Protein AF-A0A5N8HKX1-F1 (afdb_monomer_lite)

Structure (mmCIF, N/CA/C/O backbone):
data_AF-A0A5N8HKX1-F1
#
_entry.id   AF-A0A5N8HKX1-F1
#
loop_
_atom_site.group_PDB
_atom_site.id
_atom_site.type_symbol
_atom_site.label_atom_id
_atom_site.label_alt_id
_atom_site.label_comp_id
_atom_site.label_asym_id
_atom_site.label_entity_id
_atom_site.label_seq_id
_atom_site.pdbx_PDB_ins_code
_atom_site.Cartn_x
_atom_site.Cartn_y
_atom_site.Cartn_z
_atom_site.occupancy
_atom_site.B_iso_or_equiv
_atom_site.auth_seq_id
_atom_site.auth_comp_id
_atom_site.auth_asym_id
_atom_site.auth_atom_id
_atom_site.pdbx_PDB_model_num
ATOM 1 N N . MET A 1 1 ? -10.651 4.264 10.870 1.00 94.38 1 MET A N 1
ATOM 2 C CA . MET A 1 1 ? -9.523 3.379 10.532 1.00 94.38 1 MET A CA 1
ATOM 3 C C . MET A 1 1 ? -8.761 3.949 9.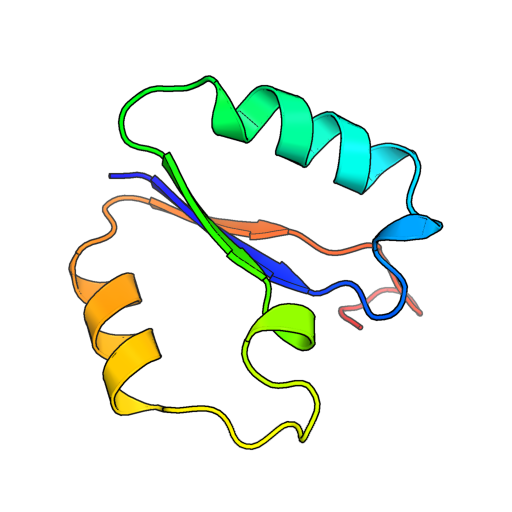342 1.00 94.38 1 MET A C 1
ATOM 5 O O . MET A 1 1 ? -9.378 4.281 8.337 1.00 94.38 1 MET A O 1
ATOM 9 N N . ILE A 1 2 ? -7.439 4.076 9.455 1.00 98.00 2 ILE A N 1
ATOM 10 C CA . ILE A 1 2 ? -6.542 4.442 8.351 1.00 98.00 2 ILE A CA 1
ATOM 11 C C . ILE A 1 2 ? -6.054 3.153 7.694 1.00 98.00 2 ILE A C 1
ATOM 13 O O . ILE A 1 2 ? -5.570 2.259 8.385 1.00 98.00 2 ILE A O 1
ATOM 17 N N . LEU A 1 3 ? -6.146 3.070 6.372 1.00 98.44 3 LEU A N 1
ATOM 18 C CA . LEU A 1 3 ? -5.633 1.954 5.588 1.00 98.44 3 LEU A CA 1
ATOM 19 C C . LEU A 1 3 ? -4.411 2.395 4.785 1.00 98.44 3 LEU A C 1
ATOM 21 O O . LEU A 1 3 ? -4.504 3.284 3.941 1.00 98.44 3 LEU A O 1
ATOM 25 N N . ILE A 1 4 ? -3.271 1.752 5.017 1.00 98.44 4 ILE A N 1
ATOM 26 C CA . ILE A 1 4 ? -2.056 1.947 4.226 1.00 98.44 4 ILE A CA 1
ATOM 27 C C . ILE A 1 4 ? -1.934 0.802 3.225 1.00 98.44 4 ILE A C 1
ATOM 29 O O . ILE A 1 4 ? -1.690 -0.345 3.608 1.00 98.44 4 ILE A O 1
ATOM 33 N N . ILE A 1 5 ? -2.044 1.127 1.939 1.00 98.19 5 ILE A N 1
ATOM 34 C CA . ILE A 1 5 ? -1.704 0.218 0.847 1.00 98.19 5 ILE A CA 1
ATOM 35 C C . ILE A 1 5 ? -0.232 0.420 0.508 1.00 98.19 5 ILE A C 1
ATOM 37 O O . ILE A 1 5 ? 0.168 1.478 0.020 1.00 98.19 5 ILE A O 1
ATOM 41 N N . TYR A 1 6 ? 0.582 -0.595 0.785 1.00 97.75 6 TYR A N 1
ATOM 42 C CA . TYR A 1 6 ? 2.022 -0.541 0.593 1.00 97.75 6 TYR A CA 1
ATOM 43 C C . TYR A 1 6 ? 2.474 -1.367 -0.612 1.00 97.75 6 TYR A C 1
ATOM 45 O O . TYR A 1 6 ? 2.401 -2.600 -0.602 1.00 97.75 6 TYR A O 1
ATOM 53 N N . ALA A 1 7 ? 3.014 -0.686 -1.621 1.00 97.00 7 ALA A N 1
ATOM 54 C CA . ALA A 1 7 ? 3.585 -1.293 -2.816 1.00 97.00 7 ALA A CA 1
ATOM 55 C C . ALA A 1 7 ? 5.100 -1.054 -2.852 1.00 97.00 7 ALA A C 1
ATOM 57 O O . ALA A 1 7 ? 5.571 0.053 -3.105 1.00 97.00 7 ALA A O 1
ATOM 58 N N . HIS A 1 8 ? 5.887 -2.095 -2.580 1.00 95.25 8 HIS A N 1
ATOM 59 C CA . HIS A 1 8 ? 7.337 -2.058 -2.737 1.00 95.25 8 HIS A CA 1
ATOM 60 C C . HIS A 1 8 ? 7.861 -3.457 -3.092 1.00 95.25 8 HIS A C 1
ATOM 62 O O . HIS A 1 8 ? 7.749 -4.350 -2.253 1.00 95.25 8 HIS A O 1
ATOM 68 N N . PRO A 1 9 ? 8.489 -3.655 -4.267 1.00 92.00 9 PRO A N 1
ATOM 69 C CA . PRO A 1 9 ? 8.916 -4.982 -4.728 1.00 92.00 9 PRO A CA 1
ATOM 70 C C . PRO A 1 9 ? 10.016 -5.604 -3.855 1.00 92.00 9 PRO A C 1
ATOM 72 O O . PRO A 1 9 ? 10.043 -6.809 -3.642 1.00 92.00 9 PRO A O 1
ATOM 75 N N . TYR A 1 10 ? 10.900 -4.773 -3.292 1.00 91.44 10 TYR A N 1
ATOM 76 C CA . TYR A 1 10 ? 12.011 -5.215 -2.435 1.00 91.44 10 TYR A CA 1
ATOM 77 C C . TYR A 1 10 ? 11.956 -4.588 -1.031 1.00 91.44 10 TYR A C 1
ATOM 79 O O . TYR A 1 10 ? 12.811 -3.766 -0.687 1.00 91.44 10 TYR A O 1
ATOM 87 N N . PRO A 1 11 ? 10.941 -4.903 -0.206 1.00 88.12 11 PRO A N 1
ATOM 88 C CA . PRO A 1 11 ? 10.671 -4.164 1.027 1.00 88.12 11 PRO A CA 1
ATOM 89 C C . PRO A 1 11 ? 11.802 -4.293 2.059 1.00 88.12 11 PRO A C 1
ATOM 91 O O . PRO A 1 11 ? 12.067 -3.345 2.795 1.00 88.12 11 PRO A O 1
ATOM 94 N N . HIS A 1 12 ? 12.528 -5.417 2.069 1.00 89.00 12 HIS A N 1
ATOM 95 C CA . HIS A 1 12 ? 13.682 -5.642 2.951 1.00 89.00 12 HIS A CA 1
ATOM 96 C C . HIS A 1 12 ? 14.879 -4.733 2.645 1.00 89.00 12 HIS A C 1
ATOM 98 O O . HIS A 1 12 ? 15.646 -4.419 3.553 1.00 89.00 12 HIS A O 1
ATOM 104 N N . HIS A 1 13 ? 15.010 -4.285 1.394 1.00 92.50 13 HIS A N 1
ATOM 105 C CA . HIS A 1 13 ? 16.046 -3.349 0.956 1.00 92.50 13 HIS A CA 1
ATOM 106 C C . HIS A 1 13 ? 15.600 -1.884 1.065 1.00 92.50 13 HIS A C 1
ATOM 108 O O . HIS A 1 13 ? 16.366 -0.974 0.757 1.00 92.50 13 HIS A O 1
ATOM 114 N N . SER A 1 14 ? 14.362 -1.633 1.500 1.00 93.88 14 SER A N 1
ATOM 115 C CA . SER A 1 14 ? 13.858 -0.277 1.661 1.00 93.88 14 SER A CA 1
ATOM 116 C C . SER A 1 14 ? 14.383 0.361 2.944 1.00 93.88 14 SER A C 1
ATOM 118 O O . SER A 1 14 ? 14.303 -0.231 4.019 1.00 93.88 14 SER A O 1
ATOM 120 N N . HIS A 1 15 ? 14.873 1.598 2.853 1.00 95.00 15 HIS A N 1
ATOM 121 C CA . HIS A 1 15 ? 15.301 2.374 4.021 1.00 95.00 15 HIS A CA 1
ATOM 122 C C . HIS A 1 15 ? 14.195 3.316 4.511 1.00 95.00 15 HIS A C 1
ATOM 124 O O . HIS A 1 15 ? 13.751 3.212 5.653 1.00 95.00 15 HIS A O 1
ATOM 130 N N . ALA A 1 16 ? 13.732 4.227 3.648 1.00 95.12 16 ALA A N 1
ATOM 131 C CA . ALA A 1 16 ? 12.749 5.245 4.018 1.00 95.12 16 ALA A CA 1
ATOM 132 C C . ALA A 1 16 ? 11.356 4.644 4.258 1.00 95.12 16 ALA A C 1
ATOM 134 O O . ALA A 1 16 ? 10.812 4.780 5.353 1.00 95.12 16 ALA A O 1
ATOM 135 N N . ASN A 1 17 ? 10.808 3.918 3.275 1.00 95.62 17 ASN A N 1
ATOM 136 C CA . ASN A 1 17 ? 9.467 3.339 3.394 1.00 95.62 17 ASN A CA 1
ATOM 137 C C . ASN A 1 17 ? 9.367 2.321 4.533 1.00 95.62 17 ASN A C 1
ATOM 139 O O . ASN A 1 17 ? 8.366 2.302 5.245 1.00 95.62 17 ASN A O 1
ATOM 143 N N . LYS A 1 18 ? 10.420 1.520 4.747 1.00 94.31 18 LYS A N 1
ATOM 144 C CA . LYS A 1 18 ? 10.491 0.581 5.871 1.00 94.31 18 LYS A CA 1
ATOM 145 C C . LYS A 1 18 ? 10.341 1.298 7.212 1.00 94.31 18 LYS A C 1
ATOM 147 O O . LYS A 1 18 ? 9.476 0.922 7.993 1.00 94.31 18 LYS A O 1
ATOM 152 N N . ARG A 1 19 ? 11.121 2.358 7.453 1.00 96.12 19 ARG A N 1
ATOM 153 C CA . ARG A 1 19 ? 11.038 3.134 8.702 1.00 96.12 19 ARG A CA 1
ATOM 154 C C . ARG A 1 19 ? 9.676 3.803 8.881 1.00 96.12 19 ARG A C 1
ATOM 156 O O . ARG A 1 19 ? 9.145 3.801 9.985 1.00 96.12 19 ARG A O 1
ATOM 163 N N . MET A 1 20 ? 9.101 4.345 7.806 1.00 96.12 20 MET A N 1
ATOM 164 C CA . MET A 1 20 ? 7.752 4.924 7.840 1.00 96.12 20 MET A CA 1
ATOM 165 C C . MET A 1 20 ? 6.709 3.880 8.257 1.00 96.12 20 MET A C 1
ATOM 167 O O . MET A 1 20 ? 5.905 4.148 9.144 1.00 96.12 20 MET A O 1
ATOM 171 N N . LEU A 1 21 ? 6.764 2.673 7.683 1.00 95.38 21 LEU A N 1
ATOM 172 C CA . LEU A 1 21 ? 5.863 1.579 8.049 1.00 95.38 21 LEU A CA 1
ATOM 173 C C . LEU A 1 21 ? 6.073 1.094 9.479 1.00 95.38 21 LEU A C 1
ATOM 175 O O . LEU A 1 21 ? 5.097 0.846 10.175 1.00 95.38 21 LEU A O 1
ATOM 179 N N . GLU A 1 22 ? 7.321 0.945 9.922 1.00 95.50 22 GLU A N 1
ATOM 180 C CA . GLU A 1 22 ? 7.640 0.532 11.293 1.00 95.50 22 GLU A CA 1
ATOM 181 C C . GLU A 1 22 ? 7.007 1.474 12.322 1.00 95.50 22 GLU A C 1
ATOM 183 O O . GLU A 1 22 ? 6.458 0.997 13.310 1.00 95.50 22 GLU A O 1
ATOM 188 N N . GLN A 1 23 ? 7.020 2.786 12.067 1.00 97.06 23 GLN A N 1
ATOM 189 C CA . GLN A 1 23 ? 6.348 3.760 12.929 1.00 97.06 23 GLN A CA 1
ATOM 190 C C . GLN A 1 23 ? 4.828 3.749 12.750 1.00 97.06 23 GLN A C 1
ATOM 192 O O . GLN A 1 23 ? 4.104 3.788 13.733 1.00 97.06 23 GLN A O 1
ATOM 197 N N . ALA A 1 24 ? 4.318 3.640 11.522 1.00 96.50 24 ALA A N 1
ATOM 198 C CA . ALA A 1 24 ? 2.874 3.593 11.291 1.00 96.50 24 ALA A CA 1
ATOM 199 C C . ALA A 1 24 ? 2.203 2.390 11.979 1.00 96.50 24 ALA A C 1
ATOM 201 O O . ALA A 1 24 ? 1.078 2.507 12.453 1.00 96.50 24 ALA A O 1
ATOM 202 N N . ARG A 1 25 ? 2.906 1.252 12.089 1.00 95.44 25 ARG A N 1
ATOM 203 C CA . ARG A 1 25 ? 2.427 0.041 12.781 1.00 95.44 25 ARG A CA 1
ATOM 204 C C . ARG A 1 25 ? 2.184 0.227 14.277 1.00 95.44 25 ARG A C 1
ATOM 206 O O . ARG A 1 25 ? 1.492 -0.601 14.858 1.00 95.44 25 ARG A O 1
ATOM 213 N N . THR A 1 26 ? 2.781 1.235 14.910 1.00 96.88 26 THR A N 1
ATOM 214 C CA . THR A 1 26 ? 2.606 1.474 16.353 1.00 96.88 26 THR A CA 1
ATOM 215 C C . THR A 1 26 ? 1.369 2.313 16.663 1.00 96.88 26 THR A C 1
ATOM 217 O O . THR A 1 26 ? 0.991 2.427 17.826 1.00 96.88 26 THR A O 1
ATOM 220 N N . LEU A 1 27 ? 0.735 2.893 15.641 1.00 96.69 27 LEU A N 1
ATOM 221 C CA . LEU A 1 27 ? -0.445 3.732 15.788 1.00 96.69 27 LEU A CA 1
ATOM 222 C C . LEU A 1 27 ? -1.714 2.878 15.866 1.00 96.69 27 LEU A C 1
ATOM 224 O O . LEU A 1 27 ? -1.919 1.954 15.077 1.00 96.69 27 LEU A O 1
ATOM 228 N N . GLU A 1 28 ? -2.604 3.229 16.790 1.00 96.31 28 GLU A N 1
ATOM 229 C CA . GLU A 1 28 ? -3.926 2.612 16.869 1.00 96.31 28 GLU A CA 1
ATOM 230 C C . GLU A 1 28 ? -4.783 2.979 15.650 1.00 96.31 28 GLU A C 1
ATOM 232 O O . GLU A 1 28 ? -4.739 4.096 15.132 1.00 96.31 28 GLU A O 1
ATOM 237 N N . GLY A 1 29 ? -5.589 2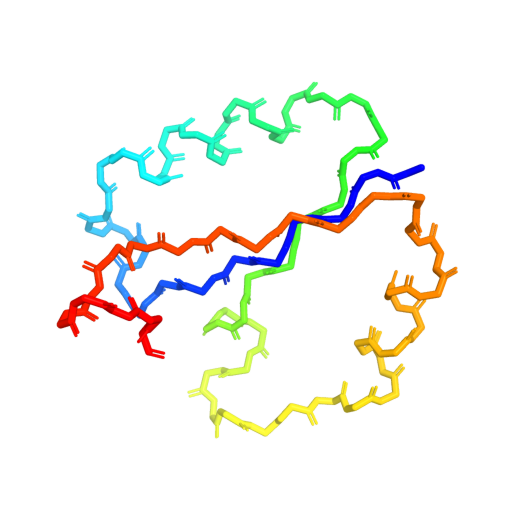.021 15.188 1.00 96.25 29 GLY A N 1
ATOM 238 C CA . GLY A 1 29 ? -6.504 2.233 14.068 1.00 96.25 29 GLY A CA 1
ATOM 239 C C . GLY A 1 29 ? -5.835 2.305 12.691 1.00 96.25 29 GLY A C 1
ATOM 240 O O . GLY A 1 29 ? -6.497 2.750 11.751 1.00 96.25 29 G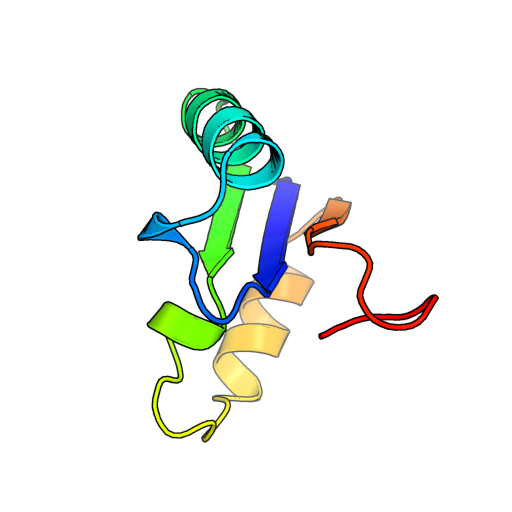LY A O 1
ATOM 241 N N . VAL A 1 30 ? -4.574 1.870 12.563 1.00 97.88 30 VAL A N 1
ATOM 242 C CA . VAL A 1 30 ? -3.863 1.724 11.284 1.00 97.88 30 VAL A CA 1
ATOM 243 C C . VAL A 1 30 ? -3.849 0.259 10.835 1.00 97.88 30 VAL A C 1
ATOM 245 O O . VAL A 1 30 ? -3.275 -0.604 11.497 1.00 97.88 30 VAL A O 1
ATOM 248 N N . GLU A 1 31 ? -4.441 -0.019 9.674 1.00 97.69 31 GLU A N 1
ATOM 249 C CA . GLU A 1 31 ? -4.307 -1.286 8.946 1.00 97.69 31 GLU A CA 1
ATOM 250 C C . GLU A 1 31 ? -3.258 -1.114 7.837 1.00 97.69 31 GLU A C 1
ATOM 252 O O . GLU A 1 31 ? -3.262 -0.114 7.120 1.00 97.69 31 GLU A O 1
ATOM 257 N N . ILE A 1 32 ? -2.351 -2.081 7.673 1.00 97.69 32 ILE A N 1
ATOM 258 C CA . ILE A 1 32 ? -1.320 -2.049 6.625 1.00 97.69 32 ILE A CA 1
ATOM 259 C C . ILE A 1 32 ? -1.444 -3.287 5.749 1.00 97.69 32 ILE A C 1
ATOM 261 O O . ILE A 1 32 ? -1.265 -4.409 6.228 1.00 97.69 32 ILE A O 1
ATOM 265 N N . ARG A 1 33 ? -1.645 -3.074 4.448 1.00 97.50 33 ARG A N 1
ATOM 266 C CA . ARG A 1 33 ? -1.717 -4.125 3.429 1.00 97.50 33 ARG A CA 1
ATOM 267 C C . ARG A 1 33 ? -0.529 -4.005 2.485 1.00 97.50 33 ARG A C 1
ATOM 269 O O . ARG A 1 33 ? -0.450 -3.079 1.683 1.00 97.50 33 ARG A O 1
ATOM 276 N N . SER A 1 34 ? 0.429 -4.924 2.598 1.00 96.75 34 SER A N 1
ATOM 277 C CA . SER A 1 34 ? 1.582 -4.970 1.692 1.00 96.75 34 SER A CA 1
ATOM 278 C C . SER A 1 34 ? 1.259 -5.829 0.473 1.00 96.75 34 SER A C 1
ATOM 280 O O . SER A 1 34 ? 1.187 -7.048 0.588 1.00 96.75 34 SER A O 1
ATOM 282 N N . LEU A 1 35 ? 1.097 -5.202 -0.694 1.00 96.94 35 LEU A N 1
ATOM 283 C CA . LEU A 1 35 ? 0.618 -5.885 -1.901 1.00 96.94 35 LEU A CA 1
ATOM 284 C C . LEU A 1 35 ? 1.575 -6.981 -2.381 1.00 96.94 35 LEU A C 1
ATOM 286 O O . LEU A 1 35 ? 1.135 -8.091 -2.641 1.00 96.94 35 LEU A O 1
ATOM 290 N N . TYR A 1 36 ? 2.885 -6.719 -2.408 1.00 95.06 36 TYR A N 1
ATOM 291 C CA . TYR A 1 36 ? 3.883 -7.723 -2.811 1.00 95.06 36 TYR A CA 1
ATOM 292 C C . TYR A 1 36 ? 4.026 -8.880 -1.813 1.00 95.06 36 TYR A C 1
ATOM 294 O O . TYR A 1 36 ? 4.516 -9.944 -2.176 1.00 95.06 36 TYR A O 1
ATOM 302 N N . GLN A 1 37 ? 3.627 -8.678 -0.552 1.00 94.94 37 GLN A N 1
ATOM 303 C CA . GLN A 1 37 ? 3.613 -9.745 0.448 1.00 94.94 37 GLN A CA 1
ATOM 304 C C . GLN A 1 37 ? 2.323 -10.570 0.368 1.00 94.94 37 GLN A C 1
ATOM 306 O O . GLN A 1 37 ? 2.377 -11.785 0.529 1.00 94.94 37 GLN A O 1
ATOM 311 N N . LEU A 1 38 ? 1.177 -9.915 0.153 1.00 96.75 38 LEU A N 1
ATOM 312 C CA . LEU A 1 38 ? -0.130 -10.568 0.041 1.00 96.75 38 LEU A CA 1
ATOM 313 C C . LEU A 1 38 ? -0.282 -11.328 -1.281 1.00 96.75 38 LEU A C 1
ATOM 315 O O . LEU A 1 38 ? -0.833 -12.422 -1.289 1.00 96.75 38 LEU A O 1
ATOM 319 N N . TYR A 1 39 ? 0.244 -10.763 -2.367 1.00 97.19 39 TYR A N 1
ATOM 320 C CA . TYR A 1 39 ? 0.090 -11.266 -3.731 1.00 97.19 39 TYR A CA 1
ATOM 321 C C . TYR A 1 39 ? 1.462 -11.420 -4.403 1.00 97.19 39 TYR A C 1
ATOM 323 O O . TYR A 1 39 ? 1.786 -10.674 -5.331 1.00 97.19 39 TYR A O 1
ATOM 331 N N . PRO A 1 40 ? 2.309 -12.364 -3.947 1.00 94.81 40 PRO A N 1
ATOM 332 C CA . PRO A 1 40 ? 3.609 -12.614 -4.574 1.00 94.81 40 PRO A CA 1
ATOM 333 C C . PRO A 1 40 ? 3.482 -13.121 -6.023 1.00 94.81 40 PRO A C 1
ATOM 335 O O . PRO A 1 40 ? 4.432 -13.021 -6.795 1.00 94.81 40 PRO A O 1
ATOM 338 N N . ASP A 1 41 ? 2.315 -13.655 -6.389 1.00 96.69 41 ASP A N 1
ATOM 339 C CA . ASP A 1 41 ? 1.939 -14.115 -7.729 1.00 96.69 41 ASP A CA 1
ATOM 340 C C . ASP A 1 41 ? 1.129 -13.075 -8.529 1.00 96.69 41 ASP A C 1
ATOM 342 O O . ASP A 1 41 ? 0.718 -13.354 -9.654 1.00 96.69 41 ASP A O 1
ATOM 346 N N . PHE A 1 42 ? 0.913 -11.879 -7.967 1.00 94.88 42 PHE A N 1
ATOM 347 C CA . PHE A 1 42 ? 0.099 -10.794 -8.528 1.00 94.88 42 PHE A CA 1
ATOM 348 C C . PHE A 1 42 ? -1.380 -11.137 -8.763 1.00 94.88 42 PHE A C 1
ATOM 350 O O . PHE A 1 42 ? -2.089 -10.378 -9.428 1.00 94.88 42 PHE A O 1
ATOM 357 N N . ASN A 1 43 ? -1.882 -12.234 -8.193 1.00 97.81 43 ASN A N 1
ATOM 358 C CA . ASN A 1 43 ? -3.289 -12.589 -8.288 1.00 97.81 43 ASN A CA 1
ATOM 359 C C . ASN A 1 43 ? -4.093 -11.888 -7.183 1.00 97.81 43 ASN A C 1
ATOM 361 O O . ASN A 1 43 ? -4.314 -12.437 -6.105 1.00 97.81 43 ASN A O 1
ATOM 365 N N . ILE A 1 44 ? -4.482 -10.638 -7.440 1.00 97.75 44 ILE A N 1
ATOM 366 C CA . ILE A 1 44 ? -5.148 -9.780 -6.453 1.00 97.75 44 ILE A CA 1
ATOM 367 C C . ILE A 1 44 ? -6.557 -10.300 -6.141 1.00 97.75 44 ILE A C 1
ATOM 369 O O . ILE A 1 44 ? -7.401 -10.409 -7.033 1.00 97.75 44 ILE A O 1
ATOM 373 N N . ASP A 1 45 ? -6.844 -10.519 -4.857 1.00 98.19 45 ASP A N 1
ATOM 374 C CA . ASP A 1 45 ? -8.206 -10.753 -4.376 1.00 98.19 45 ASP A CA 1
ATOM 375 C C . ASP A 1 45 ? -8.981 -9.430 -4.343 1.00 98.19 45 ASP A C 1
ATOM 377 O O . ASP A 1 45 ? -8.910 -8.638 -3.401 1.00 98.19 45 ASP A O 1
ATOM 381 N N . ILE A 1 46 ? -9.734 -9.191 -5.414 1.00 98.12 46 ILE A N 1
ATOM 382 C CA . ILE A 1 46 ? -10.507 -7.963 -5.603 1.00 98.12 46 ILE A CA 1
ATOM 383 C C . ILE A 1 46 ? -11.511 -7.753 -4.463 1.00 98.12 46 ILE A C 1
ATOM 385 O O . ILE A 1 46 ? -11.666 -6.624 -3.997 1.00 98.12 46 ILE A O 1
ATOM 389 N N . ALA A 1 47 ? -12.191 -8.811 -4.014 1.00 98.44 47 ALA A N 1
ATOM 390 C CA . ALA A 1 47 ? -13.237 -8.692 -3.004 1.00 98.44 47 ALA A CA 1
ATOM 391 C C . ALA A 1 47 ? -12.640 -8.311 -1.644 1.00 98.44 47 ALA A C 1
ATOM 393 O O . ALA A 1 47 ? -13.147 -7.401 -0.986 1.00 98.44 47 ALA A O 1
ATOM 394 N N . ALA A 1 48 ? -11.525 -8.940 -1.262 1.00 98.12 48 ALA A N 1
ATOM 395 C CA . ALA A 1 48 ? -10.827 -8.622 -0.021 1.00 98.12 48 ALA A CA 1
ATOM 396 C C . ALA A 1 48 ? -10.303 -7.175 0.004 1.00 98.12 48 ALA A C 1
ATOM 398 O O . ALA A 1 48 ? -10.431 -6.488 1.021 1.00 98.12 48 ALA A O 1
ATOM 399 N N . GLU A 1 49 ? -9.738 -6.684 -1.107 1.00 98.12 49 GLU A N 1
ATOM 400 C CA . GLU A 1 49 ? -9.265 -5.296 -1.186 1.00 98.12 49 GLU A CA 1
ATOM 401 C C . GLU A 1 49 ? -10.423 -4.291 -1.171 1.00 98.12 49 GLU A C 1
ATOM 403 O O . GLU A 1 49 ? -10.347 -3.281 -0.472 1.00 98.12 49 GLU A O 1
ATOM 408 N N . GLN A 1 50 ? -11.522 -4.566 -1.883 1.00 98.31 50 GLN A N 1
ATOM 409 C CA . GLN A 1 50 ? -12.721 -3.722 -1.844 1.00 98.31 50 GLN A CA 1
ATOM 410 C C . GLN A 1 50 ? -13.312 -3.634 -0.436 1.00 98.31 50 GLN A C 1
ATOM 412 O O . GLN A 1 50 ? -13.673 -2.544 0.010 1.00 98.31 50 GLN A O 1
ATOM 417 N N . GLU A 1 51 ? -13.376 -4.754 0.284 1.00 98.25 51 GLU A N 1
ATOM 418 C CA . GLU A 1 51 ? -13.851 -4.768 1.663 1.00 98.25 51 GLU A CA 1
ATOM 419 C C . GLU A 1 51 ? -12.937 -3.926 2.565 1.00 98.25 51 GLU A C 1
ATOM 421 O O . GLU A 1 51 ? -13.428 -3.076 3.307 1.00 98.25 51 GLU A O 1
ATOM 426 N N . ALA A 1 52 ? -11.613 -4.083 2.454 1.00 97.69 52 ALA A N 1
ATOM 427 C CA . ALA A 1 52 ? -10.658 -3.290 3.225 1.00 97.69 52 ALA A CA 1
ATOM 428 C C . ALA A 1 52 ? -10.801 -1.785 2.957 1.00 97.69 52 ALA A C 1
ATOM 430 O O . ALA A 1 52 ? -10.877 -0.994 3.901 1.00 97.69 52 ALA A O 1
ATOM 431 N N . LEU A 1 53 ? -10.911 -1.396 1.684 1.00 97.88 53 LEU A N 1
ATOM 432 C CA . LEU A 1 53 ? -11.136 -0.009 1.277 1.00 97.88 53 LEU A CA 1
ATOM 433 C C . LEU A 1 53 ? -12.464 0.536 1.824 1.00 97.88 53 LEU A C 1
ATOM 435 O O . LEU A 1 53 ? -12.507 1.678 2.269 1.00 97.88 53 LEU A O 1
ATOM 439 N N . SER A 1 54 ? -13.528 -0.274 1.845 1.00 98.00 54 SER A N 1
ATOM 440 C CA . SER A 1 54 ? -14.855 0.149 2.322 1.00 98.00 54 SER A CA 1
ATOM 441 C C . SER A 1 54 ? -14.904 0.481 3.818 1.00 98.00 54 SER A C 1
ATOM 443 O O . SER A 1 54 ? -15.724 1.294 4.240 1.00 98.00 54 SER A O 1
ATOM 445 N N . ARG A 1 55 ? -14.024 -0.130 4.624 1.00 96.94 55 ARG A N 1
ATOM 446 C CA . ARG A 1 55 ? -13.926 0.107 6.074 1.00 96.94 55 ARG A CA 1
ATOM 447 C C . ARG A 1 55 ? -13.010 1.284 6.425 1.00 96.94 55 ARG A C 1
ATOM 449 O O . ARG A 1 55 ? -12.925 1.657 7.595 1.00 96.94 55 ARG A O 1
ATOM 456 N N . ALA A 1 56 ? -12.260 1.808 5.455 1.00 98.00 56 ALA A N 1
ATOM 457 C CA . ALA A 1 56 ? -11.254 2.835 5.681 1.00 98.00 56 ALA A CA 1
ATOM 458 C C . ALA A 1 56 ? -11.860 4.240 5.602 1.00 98.00 56 ALA A C 1
ATOM 460 O O . ALA A 1 56 ? -12.495 4.601 4.617 1.00 98.00 56 ALA A O 1
ATOM 461 N N . ASP A 1 57 ? -11.580 5.066 6.610 1.00 97.88 57 ASP A N 1
ATOM 462 C CA . ASP A 1 57 ? -11.927 6.494 6.588 1.00 97.88 57 ASP A CA 1
ATOM 463 C C . ASP A 1 57 ? -10.878 7.314 5.816 1.00 97.88 57 ASP A C 1
ATOM 465 O O . ASP A 1 57 ? -11.159 8.396 5.305 1.00 97.88 57 ASP A O 1
ATOM 469 N N . LEU A 1 58 ? -9.644 6.799 5.745 1.00 97.94 58 LEU A N 1
ATOM 470 C CA . LEU A 1 58 ? -8.522 7.383 5.016 1.00 97.94 58 LEU A CA 1
ATOM 471 C C . LEU A 1 58 ? -7.690 6.271 4.383 1.00 97.94 58 LEU A C 1
ATOM 473 O O . LEU A 1 58 ? -7.292 5.327 5.066 1.00 97.94 58 LEU A O 1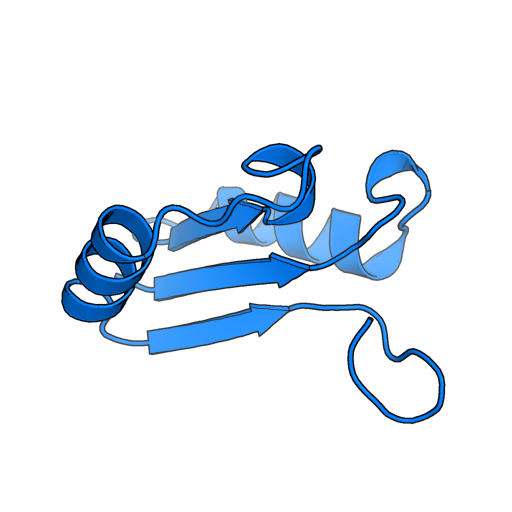
ATOM 477 N N . ILE A 1 59 ? -7.376 6.428 3.099 1.00 98.38 59 ILE A N 1
ATOM 478 C CA . ILE A 1 59 ? -6.526 5.508 2.343 1.00 98.38 59 ILE A CA 1
ATOM 479 C C . ILE A 1 59 ? -5.210 6.213 2.010 1.00 98.38 59 ILE A C 1
ATOM 481 O O . ILE A 1 59 ? -5.206 7.296 1.425 1.00 98.38 59 ILE A O 1
ATOM 485 N N . VAL A 1 60 ? -4.091 5.586 2.367 1.00 98.19 60 VAL A N 1
ATOM 486 C CA . VAL A 1 60 ? -2.735 6.057 2.075 1.00 98.19 60 VAL A CA 1
ATOM 487 C C . VAL A 1 60 ? -2.070 5.086 1.110 1.00 98.19 60 VAL A C 1
ATOM 489 O O . VAL A 1 60 ? -1.860 3.919 1.433 1.00 98.19 60 VAL A O 1
ATOM 492 N N . TRP A 1 61 ? -1.693 5.586 -0.063 1.00 97.75 61 TRP A N 1
ATOM 493 C CA . TRP A 1 61 ? -0.901 4.844 -1.040 1.00 97.75 61 TRP A CA 1
ATOM 494 C C . TRP A 1 61 ? 0.577 5.097 -0.770 1.00 97.75 61 TRP A C 1
ATOM 496 O O . TRP A 1 61 ? 1.088 6.184 -1.033 1.00 97.75 61 TRP A O 1
ATOM 506 N N . GLN A 1 62 ? 1.264 4.105 -0.213 1.00 97.38 62 GLN A N 1
ATOM 507 C CA . GLN A 1 62 ? 2.670 4.217 0.141 1.00 97.38 62 GLN A CA 1
ATOM 508 C C . GLN A 1 62 ? 3.524 3.372 -0.806 1.00 97.38 62 GLN A C 1
ATOM 510 O O . GLN A 1 62 ? 3.392 2.152 -0.874 1.00 97.38 62 GLN A O 1
ATOM 515 N N . HIS A 1 63 ? 4.444 4.016 -1.515 1.00 96.44 63 HIS A N 1
ATOM 516 C CA . HIS A 1 63 ? 5.367 3.352 -2.428 1.00 96.44 63 HIS A CA 1
ATOM 517 C C . HIS A 1 63 ? 6.630 4.206 -2.632 1.00 96.44 63 HIS A C 1
ATOM 519 O O . HIS A 1 63 ? 6.610 5.418 -2.395 1.00 96.44 63 HIS A O 1
ATOM 525 N N . PRO A 1 64 ? 7.764 3.620 -3.054 1.00 95.25 64 PRO A N 1
ATOM 526 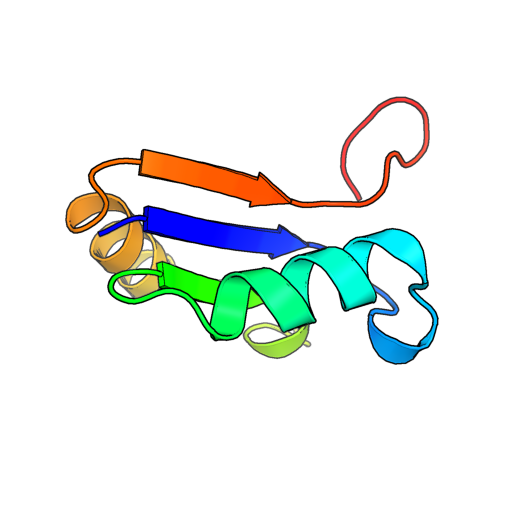C CA . PRO A 1 64 ? 8.876 4.413 -3.553 1.00 95.25 64 PRO A CA 1
ATOM 527 C C . PRO A 1 64 ? 8.482 5.074 -4.879 1.00 95.25 64 PRO A C 1
ATOM 529 O O . PRO A 1 64 ? 7.757 4.490 -5.683 1.00 95.25 64 PRO A O 1
ATOM 532 N N . MET A 1 65 ? 9.002 6.272 -5.129 1.00 94.38 65 MET A N 1
ATOM 533 C CA . MET A 1 65 ? 8.923 6.883 -6.453 1.00 94.38 65 MET A CA 1
ATOM 534 C C . MET A 1 65 ? 9.795 6.076 -7.422 1.00 94.38 65 MET A C 1
ATOM 536 O O . MET A 1 65 ? 11.007 5.981 -7.215 1.00 94.38 65 MET A O 1
ATOM 540 N N . GLN A 1 66 ? 9.198 5.505 -8.465 1.00 92.12 66 GLN A N 1
ATOM 541 C CA . GLN A 1 66 ? 9.908 4.779 -9.520 1.00 92.12 66 GLN A CA 1
ATOM 542 C C . GLN A 1 66 ? 9.534 5.387 -10.867 1.00 92.12 66 GLN 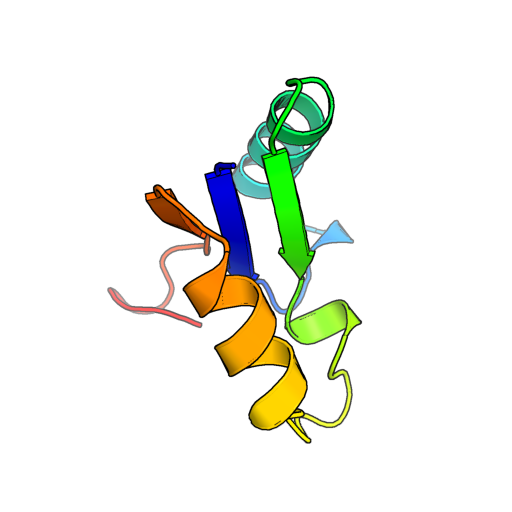A C 1
ATOM 544 O O . GLN A 1 66 ? 8.359 5.484 -11.190 1.00 92.12 66 GLN A O 1
ATOM 549 N N . TRP A 1 67 ? 10.524 5.850 -11.638 1.00 94.75 67 TRP A N 1
ATOM 550 C CA . TRP A 1 67 ? 10.290 6.483 -12.947 1.00 94.75 67 TRP A CA 1
ATOM 551 C C . TRP A 1 67 ? 9.212 7.580 -12.936 1.00 94.75 67 TRP A C 1
ATOM 553 O O . TRP A 1 67 ? 8.342 7.619 -13.799 1.00 94.75 67 TRP A O 1
ATOM 563 N N . TYR A 1 68 ? 9.273 8.481 -11.948 1.00 94.25 68 TYR A N 1
ATOM 564 C CA . TYR A 1 68 ? 8.282 9.551 -11.746 1.00 94.25 68 TYR A CA 1
ATOM 565 C C . TYR A 1 68 ? 6.838 9.049 -11.534 1.00 94.25 68 TYR A C 1
ATOM 567 O O . TYR A 1 68 ? 5.890 9.808 -11.724 1.00 94.25 68 TYR A O 1
ATOM 575 N N . SER A 1 69 ? 6.670 7.784 -11.140 1.00 93.94 69 SER A N 1
ATOM 576 C CA . SER A 1 69 ? 5.382 7.116 -10.972 1.00 93.94 69 SER A CA 1
ATOM 577 C C . SER A 1 69 ? 5.413 6.084 -9.828 1.00 93.94 69 SER A C 1
ATOM 579 O O . SER A 1 69 ? 6.284 6.106 -8.946 1.00 93.94 69 SER A O 1
ATOM 581 N N . ILE A 1 70 ? 4.411 5.207 -9.831 1.00 93.88 70 ILE A N 1
ATOM 582 C CA . ILE A 1 70 ? 4.248 4.058 -8.942 1.00 93.88 70 ILE A CA 1
ATOM 583 C C . ILE A 1 70 ? 5.048 2.834 -9.452 1.00 93.88 70 ILE A C 1
ATOM 585 O O . ILE A 1 70 ? 5.349 2.785 -10.647 1.00 93.88 70 ILE A O 1
ATOM 589 N N . PRO A 1 71 ? 5.422 1.885 -8.568 1.00 89.38 71 PRO A N 1
ATOM 590 C CA . PRO A 1 71 ? 6.091 0.631 -8.935 1.00 89.38 71 PRO A CA 1
ATOM 591 C C . PRO A 1 71 ? 5.276 -0.281 -9.854 1.00 89.38 71 PRO A C 1
ATOM 593 O O . PRO A 1 71 ? 4.027 -0.198 -9.808 1.00 89.38 71 PRO A O 1
#

InterPro domains:
  IPR003680 Flavodoxin-like fold [PF02525] (2-71)
  IPR029039 Flavoprotein-like superfamily [G3DSA:3.40.50.360] (1-71)
  IPR029039 Flavoprotein-like superfamily [SSF52218] (2-71)
  IPR046980 Glutathione-regulated potassium-efflux system ancillary protein KefG/KefF [PTHR47307] (1-71)

Radius of gyration: 12.27 Å; chains: 1; bounding box: 31×24×30 Å

Sequence (71 aa):
MILIIYAHPYPHHSHANKRMLEQARTLEGVEIRSLYQLYPDFNIDIAAEQEALSRADLIVWQHPMQWYSIP

Organism: Escherichia coli (NCBI:txid562)

Secondary structure (DSSP, 8-state):
-EEEEE--SSGGG-SHHHHHHHHHTTSTTEEEEEHHHH-TT----HHHHHHHHHT-SEEEEE---BTTB--

Foldseek 3Di:
DEEEEEEEQCQVPDDVLVVVVVVQVVDPPYHYDDQCVVCVVNPDPPVVVVVVVVPHPHYHYDADQDPNDHD

pLDDT: mean 96.07, std 2.3, range [88.12, 98.44]